Protein AF-E0S6P7-F1 (afdb_monomer)

Nearest PDB structures (foldseek):
  8r1o-assembly1_I  TM=9.085E-01  e=1.401E-05  Thermochaetoides thermophila DSM 1495
  8pel-assembly1_I  TM=8.380E-01  e=5.291E-05  Thermochaetoides thermophila DSM 1495
  8qcf-assembly1_J  TM=8.484E-01  e=3.885E-04  Saccharomyces cerevisiae
  5jea-assembly1_I  TM=8.566E-01  e=5.724E-04  Saccharomyces cerevisiae S288C
  9g8o-assembly1_J  TM=9.159E-01  e=3.014E-03  Homo sapiens

Structure (mmCIF, N/CA/C/O backbone):
data_AF-E0S6P7-F1
#
_entry.id   AF-E0S6P7-F1
#
loop_
_atom_site.group_PDB
_atom_site.id
_atom_site.type_symbol
_atom_site.label_atom_id
_atom_site.label_alt_id
_atom_site.label_comp_id
_atom_site.label_asym_id
_atom_site.label_entity_id
_atom_site.label_seq_id
_a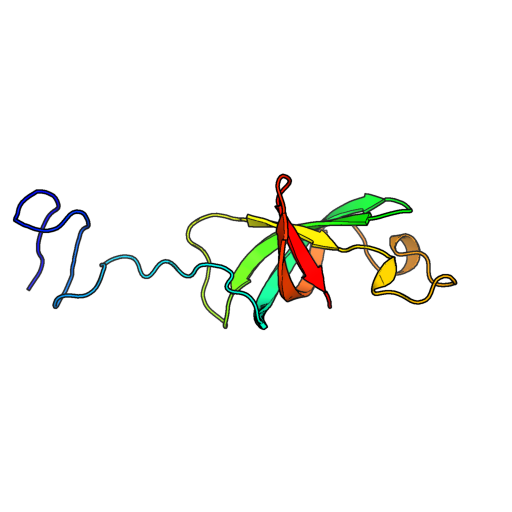tom_site.pdbx_PDB_ins_code
_atom_site.Cartn_x
_atom_site.Cartn_y
_atom_site.Cartn_z
_atom_site.occupancy
_atom_site.B_iso_or_equiv
_atom_site.auth_seq_id
_atom_site.auth_comp_id
_atom_site.auth_asym_id
_atom_site.auth_atom_id
_atom_site.pdbx_PDB_model_num
ATOM 1 N N . MET A 1 1 ? -22.393 -0.039 28.371 1.00 74.00 1 MET A N 1
ATOM 2 C CA . MET A 1 1 ? -23.740 0.215 27.812 1.00 74.00 1 MET A CA 1
ATOM 3 C C . MET A 1 1 ? -23.679 0.037 26.304 1.00 74.00 1 MET A C 1
ATOM 5 O O . MET A 1 1 ? -22.851 0.691 25.677 1.00 74.00 1 MET A O 1
ATOM 9 N N . THR A 1 2 ? -24.483 -0.868 25.747 1.00 73.75 2 THR A N 1
ATOM 10 C CA . THR A 1 2 ? -24.524 -1.146 24.302 1.00 73.75 2 THR A CA 1
ATOM 11 C C . THR A 1 2 ? -25.724 -0.422 23.699 1.00 73.75 2 THR A C 1
ATOM 13 O O . THR A 1 2 ? -26.822 -0.574 24.230 1.00 73.75 2 THR A O 1
ATOM 16 N N . ARG A 1 3 ? -25.537 0.370 22.638 1.00 77.50 3 ARG A N 1
ATOM 17 C CA . ARG A 1 3 ? -26.641 0.993 21.887 1.00 77.50 3 ARG A CA 1
ATOM 18 C C . ARG A 1 3 ? -26.698 0.424 20.480 1.00 77.50 3 ARG A C 1
ATOM 20 O O . ARG A 1 3 ? -25.670 0.334 19.805 1.00 77.50 3 ARG A O 1
ATOM 27 N N . LEU A 1 4 ? -27.898 0.019 20.08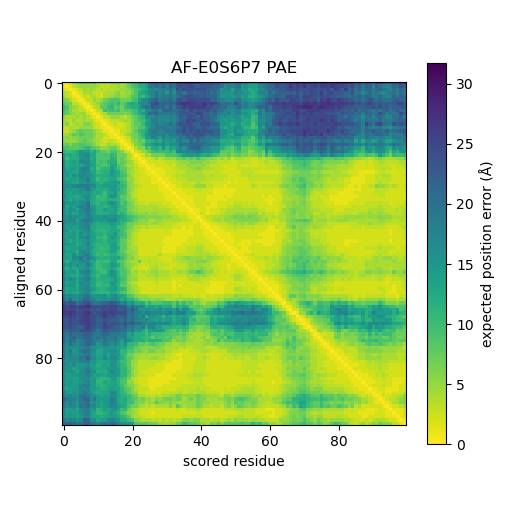2 1.00 78.94 4 LEU A N 1
ATOM 28 C CA . LEU A 1 4 ? -28.174 -0.545 18.768 1.00 78.94 4 LEU A CA 1
ATOM 29 C C . LEU A 1 4 ? -28.373 0.575 17.733 1.00 78.94 4 LEU A C 1
ATOM 31 O O . LEU A 1 4 ? -28.788 1.677 18.104 1.00 78.94 4 LEU A O 1
ATOM 35 N N . PRO A 1 5 ? -28.113 0.297 16.443 1.00 73.31 5 PRO A N 1
ATOM 36 C CA . PRO A 1 5 ? -28.458 1.219 15.369 1.00 73.31 5 PRO A CA 1
ATOM 37 C C . PRO A 1 5 ? -29.949 1.581 15.413 1.00 73.31 5 PRO A C 1
ATOM 39 O O . PRO A 1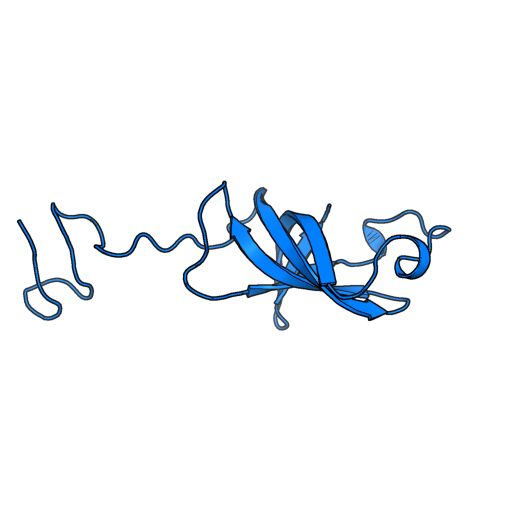 5 ? -30.790 0.700 15.592 1.00 73.31 5 PRO A O 1
ATOM 42 N N . GLY A 1 6 ? -30.274 2.863 15.249 1.00 73.38 6 GLY A N 1
ATOM 43 C CA . GLY A 1 6 ? -31.651 3.375 15.292 1.00 73.38 6 GLY A CA 1
ATOM 44 C C . GLY A 1 6 ? -32.111 3.888 16.661 1.00 73.38 6 GLY A C 1
ATOM 45 O O . GLY A 1 6 ? -33.106 4.605 16.724 1.00 73.38 6 GLY A O 1
ATOM 46 N N . ASP A 1 7 ? -31.362 3.627 17.737 1.00 77.62 7 ASP A N 1
ATOM 47 C CA . ASP A 1 7 ? -31.607 4.199 19.071 1.00 77.62 7 ASP A CA 1
ATOM 48 C C . ASP A 1 7 ? -30.721 5.441 19.307 1.00 77.62 7 ASP A C 1
ATOM 50 O O . ASP A 1 7 ? -29.884 5.501 20.213 1.00 77.62 7 ASP A O 1
ATOM 54 N N . GLY A 1 8 ? -30.824 6.414 18.392 1.00 65.25 8 GLY A N 1
ATOM 55 C CA . GLY A 1 8 ? -30.025 7.648 18.417 1.00 65.25 8 GLY A CA 1
ATOM 56 C C . GLY A 1 8 ? -28.539 7.471 18.070 1.00 65.25 8 GLY A C 1
ATOM 57 O O . GLY A 1 8 ? -27.727 8.332 18.404 1.00 65.25 8 GLY A O 1
ATOM 58 N N . ALA A 1 9 ? -28.175 6.359 17.429 1.00 60.25 9 ALA A N 1
ATOM 59 C CA . ALA A 1 9 ? -26.851 6.105 16.870 1.00 60.25 9 ALA A CA 1
ATOM 60 C C . ALA A 1 9 ? -26.982 5.375 15.525 1.00 60.25 9 ALA A C 1
ATOM 62 O O . ALA A 1 9 ? -27.830 4.494 15.380 1.00 60.25 9 ALA A O 1
ATOM 63 N N . ASP A 1 10 ? -26.120 5.706 14.563 1.00 67.88 10 ASP A N 1
ATOM 64 C CA . ASP A 1 10 ? -26.115 5.072 13.234 1.00 67.88 10 ASP A CA 1
ATOM 65 C C . ASP A 1 10 ? -25.378 3.722 13.220 1.00 67.88 10 ASP A C 1
ATOM 67 O O . ASP A 1 10 ? -25.521 2.925 12.295 1.00 67.88 10 ASP A O 1
ATOM 71 N N . VAL A 1 11 ? -24.590 3.439 14.262 1.00 72.44 11 VAL A N 1
ATOM 72 C CA . VAL A 1 11 ? -23.761 2.234 14.380 1.00 72.44 11 VAL A CA 1
ATOM 73 C C . VAL A 1 11 ? -23.883 1.604 15.763 1.00 72.44 11 VAL A C 1
ATOM 75 O O . VAL A 1 11 ? -24.176 2.278 16.752 1.00 72.44 11 VAL A O 1
ATOM 78 N N . LEU A 1 12 ? -23.616 0.296 15.840 1.00 75.56 12 LEU A N 1
ATOM 79 C CA . LEU A 1 12 ? -23.528 -0.421 17.109 1.00 75.56 12 LEU A CA 1
ATOM 80 C C . LEU A 1 12 ? -22.413 0.205 17.948 1.00 75.56 12 LEU A C 1
ATOM 82 O O . LEU A 1 12 ? -21.251 0.182 17.541 1.00 75.56 12 LEU A O 1
ATOM 86 N N . THR A 1 13 ? -22.750 0.739 19.119 1.00 76.19 13 THR A N 1
ATOM 87 C CA . THR A 1 13 ? -21.764 1.311 20.043 1.00 76.19 13 THR A CA 1
ATOM 88 C C . THR A 1 13 ? -21.726 0.531 21.351 1.00 76.19 13 THR A C 1
ATOM 90 O O . THR A 1 13 ? -22.761 0.141 21.886 1.00 76.19 13 THR A O 1
ATOM 93 N N . CYS A 1 14 ? -20.529 0.300 21.886 1.00 75.31 14 CYS A N 1
ATOM 94 C CA . CYS A 1 14 ? -20.292 -0.249 23.214 1.00 75.31 14 CYS A CA 1
ATOM 95 C C . CYS A 1 14 ? -19.520 0.792 24.033 1.00 75.31 14 CYS A C 1
ATOM 97 O O . CYS A 1 14 ? -18.452 1.239 23.628 1.00 75.31 14 CYS A O 1
ATOM 99 N N . ASN A 1 15 ? -20.083 1.225 25.164 1.00 78.62 15 ASN A N 1
ATOM 100 C CA . ASN A 1 15 ? -19.529 2.294 26.011 1.00 78.62 15 ASN A CA 1
ATOM 101 C C . ASN A 1 15 ? -19.300 3.619 25.253 1.00 78.62 15 ASN A C 1
ATOM 103 O O . ASN A 1 15 ? -18.325 4.327 25.483 1.00 78.62 15 ASN A O 1
ATOM 107 N N . GLY A 1 16 ? -20.211 3.949 24.331 1.00 68.62 16 GLY A N 1
ATOM 108 C CA . GLY A 1 16 ? -20.151 5.180 23.538 1.00 68.62 16 GLY A CA 1
ATOM 109 C C . GLY A 1 16 ? -19.121 5.160 22.407 1.00 68.62 16 GLY A C 1
ATOM 110 O O . GLY A 1 16 ? -18.908 6.189 21.782 1.00 68.62 16 GLY A O 1
ATOM 111 N N . HIS A 1 17 ? -18.470 4.023 22.149 1.00 68.31 17 HIS A N 1
ATOM 112 C CA . HIS A 1 17 ? -17.518 3.848 21.049 1.00 68.31 17 HIS A CA 1
ATOM 113 C C . HIS A 1 17 ? -18.072 2.823 20.055 1.00 68.31 17 HIS A C 1
ATOM 115 O O . HIS A 1 17 ? -18.761 1.898 20.491 1.00 68.31 17 HIS A O 1
ATOM 121 N N . PRO A 1 18 ? -17.799 2.934 18.744 1.00 69.50 18 PRO A N 1
ATOM 122 C CA . PRO A 1 18 ? -18.204 1.922 17.772 1.00 69.50 18 PRO A CA 1
ATOM 123 C C . PRO A 1 18 ? -17.707 0.535 18.191 1.00 69.50 18 PRO A C 1
ATOM 125 O O . PRO A 1 18 ? -16.536 0.357 18.518 1.00 69.50 18 PRO A O 1
ATOM 128 N N . ALA A 1 19 ? -18.598 -0.455 18.191 1.00 68.25 19 ALA A N 1
ATOM 129 C CA . ALA A 1 19 ? -18.277 -1.824 18.590 1.00 68.25 19 ALA A CA 1
ATOM 130 C C . ALA A 1 19 ? -17.258 -2.487 17.646 1.00 68.25 19 ALA A C 1
ATOM 132 O O . ALA A 1 19 ? -16.535 -3.390 18.057 1.00 68.25 19 ALA A O 1
ATOM 133 N N . ILE A 1 20 ? -17.179 -2.014 16.399 1.00 70.25 20 ILE A N 1
ATOM 134 C CA . ILE A 1 20 ? -16.118 -2.347 15.450 1.00 70.25 20 ILE A CA 1
ATOM 135 C C . ILE A 1 20 ? -15.305 -1.072 15.228 1.00 70.25 20 ILE A C 1
ATOM 137 O O . ILE A 1 20 ? -15.787 -0.117 14.621 1.00 70.25 20 ILE A O 1
ATOM 141 N N . GLY A 1 21 ? -14.073 -1.052 1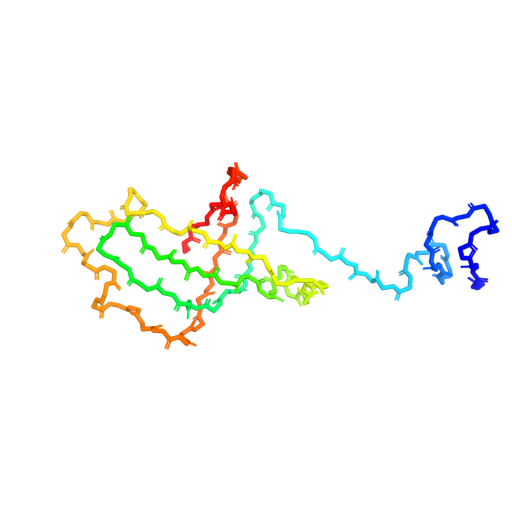5.736 1.00 64.75 21 GLY A N 1
ATOM 142 C CA . GLY A 1 21 ? -13.128 0.027 15.467 1.00 64.75 21 GLY A CA 1
ATOM 143 C C . GLY A 1 21 ? -12.605 -0.092 14.042 1.00 64.75 21 GLY A C 1
ATOM 144 O O . GLY A 1 21 ? -11.691 -0.869 13.783 1.00 64.75 21 GLY A O 1
ATOM 145 N N . THR A 1 22 ? -13.192 0.653 13.112 1.00 69.56 22 THR A N 1
ATOM 146 C CA . THR A 1 22 ? -12.706 0.722 11.733 1.00 69.56 22 THR A CA 1
ATOM 147 C C . THR A 1 22 ? -11.613 1.775 11.639 1.00 69.56 22 THR A C 1
ATOM 149 O O . THR A 1 22 ? -11.856 2.934 11.972 1.00 69.56 22 THR A O 1
ATOM 152 N N . ILE A 1 23 ? -10.421 1.391 11.187 1.00 82.19 23 ILE A N 1
ATOM 153 C CA . ILE A 1 23 ? -9.379 2.354 10.831 1.00 82.19 23 ILE A CA 1
ATOM 154 C C . ILE A 1 23 ? -9.405 2.611 9.326 1.00 82.19 23 ILE A C 1
ATOM 156 O O . ILE A 1 23 ? -9.586 1.687 8.524 1.00 82.19 23 ILE A O 1
ATOM 160 N N . PHE A 1 24 ? -9.245 3.878 8.965 1.00 86.50 24 PHE A N 1
ATOM 161 C CA . PHE A 1 24 ? -9.136 4.328 7.588 1.00 86.50 24 PHE A CA 1
ATOM 162 C C . PHE A 1 24 ? -7.677 4.700 7.299 1.00 86.50 24 PHE A C 1
ATOM 164 O O . PHE A 1 24 ? -6.985 5.171 8.200 1.00 86.50 24 PHE A O 1
ATOM 171 N N . PRO A 1 25 ? -7.184 4.466 6.073 1.00 88.69 25 PRO A N 1
ATOM 172 C CA . PRO A 1 25 ? -5.854 4.903 5.671 1.00 88.69 25 PRO A CA 1
ATOM 173 C C . PRO A 1 25 ? -5.841 6.430 5.534 1.00 88.69 25 PRO A C 1
ATOM 175 O O . PRO A 1 25 ? -6.217 6.950 4.487 1.00 88.69 25 PRO A O 1
ATOM 178 N N . GLU A 1 26 ? -5.460 7.146 6.590 1.00 92.50 26 GLU A N 1
ATOM 179 C CA . GLU A 1 26 ? -5.305 8.606 6.584 1.00 92.50 26 GLU A CA 1
ATOM 180 C C . GLU A 1 26 ? -3.967 9.022 5.967 1.00 92.50 26 GLU A C 1
ATOM 182 O O . GLU A 1 26 ? -3.005 8.256 5.963 1.00 92.50 26 GLU A O 1
ATOM 187 N N . ILE A 1 27 ? -3.893 10.238 5.421 1.00 93.81 27 ILE A N 1
ATOM 188 C CA . ILE A 1 27 ? -2.649 10.768 4.849 1.00 93.81 27 ILE A CA 1
ATOM 189 C C . ILE A 1 27 ? -1.568 10.826 5.934 1.00 93.81 27 ILE A C 1
ATOM 191 O O . ILE A 1 27 ? -1.771 11.402 6.998 1.00 93.81 27 ILE A O 1
ATOM 195 N N . GLY A 1 28 ? -0.408 10.238 5.646 1.00 92.50 28 GLY A N 1
ATOM 196 C CA . GLY A 1 28 ? 0.712 10.103 6.573 1.00 92.50 28 GLY A CA 1
ATOM 197 C C . GLY A 1 28 ? 0.665 8.848 7.448 1.00 92.50 28 GLY A C 1
ATOM 198 O O . GLY A 1 28 ? 1.669 8.543 8.090 1.00 92.50 28 GLY A O 1
ATOM 199 N N . SER A 1 29 ? -0.439 8.094 7.458 1.00 93.12 29 SER A N 1
ATOM 200 C CA . SER A 1 29 ? -0.509 6.834 8.198 1.00 93.12 29 SER A CA 1
ATOM 201 C C . SER A 1 29 ? 0.372 5.766 7.565 1.00 93.12 29 SER A C 1
ATOM 203 O O . SER A 1 29 ? 0.435 5.622 6.339 1.00 93.12 29 SER A O 1
ATOM 205 N N . LYS A 1 30 ? 1.004 4.968 8.421 1.00 94.50 30 LYS A N 1
ATOM 206 C CA . LYS A 1 30 ? 1.737 3.767 8.040 1.00 94.50 30 LYS A CA 1
ATOM 207 C C . LYS A 1 3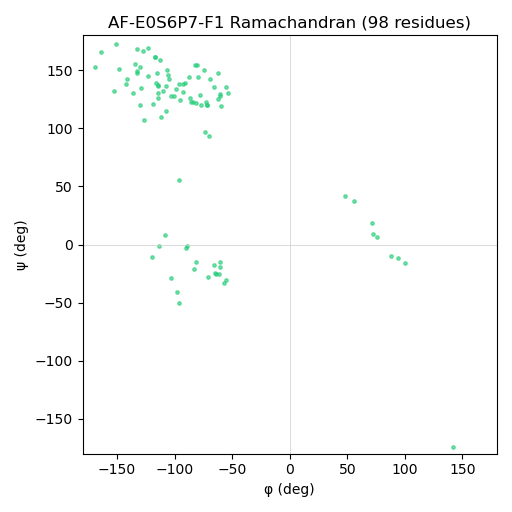0 ? 0.793 2.580 7.999 1.00 94.50 30 LYS A C 1
ATOM 209 O O . LYS A 1 30 ? -0.118 2.452 8.813 1.00 94.50 30 LYS A O 1
ATOM 214 N N . GLY A 1 31 ? 1.022 1.676 7.066 1.00 93.94 31 GLY A N 1
ATOM 215 C CA . GLY A 1 31 ? 0.217 0.484 6.889 1.00 93.94 31 GLY A CA 1
ATOM 216 C C . GLY A 1 31 ? 1.010 -0.667 6.303 1.00 93.94 31 GLY A C 1
ATOM 217 O O . GLY A 1 31 ? 2.162 -0.516 5.900 1.00 93.94 31 GLY A O 1
ATOM 218 N N . LYS A 1 32 ? 0.368 -1.831 6.257 1.00 95.19 32 LYS A N 1
ATOM 219 C CA . LYS A 1 32 ? 0.866 -2.998 5.535 1.00 95.19 32 LYS A CA 1
ATOM 220 C C . LYS A 1 32 ? -0.064 -3.310 4.388 1.00 95.19 32 LYS A C 1
ATOM 222 O O . LYS A 1 32 ? -1.294 -3.298 4.525 1.00 95.19 32 LYS A O 1
ATOM 227 N N . ALA A 1 33 ? 0.546 -3.613 3.256 1.00 95.38 33 ALA A N 1
ATOM 228 C CA . ALA A 1 33 ? -0.161 -3.937 2.043 1.00 95.38 33 ALA A CA 1
ATOM 229 C C . ALA A 1 33 ? 0.419 -5.188 1.394 1.00 95.38 33 ALA A C 1
ATOM 231 O O . ALA A 1 33 ? 1.614 -5.462 1.470 1.00 95.38 33 ALA A O 1
ATOM 232 N N . ARG A 1 34 ? -0.446 -5.955 0.737 1.00 95.94 34 ARG A N 1
ATOM 233 C CA . ARG A 1 34 ? -0.061 -7.123 -0.051 1.00 95.94 34 ARG A CA 1
ATOM 234 C C . ARG A 1 34 ? 0.008 -6.757 -1.523 1.00 95.94 34 ARG A C 1
ATOM 236 O O . ARG A 1 34 ? -0.922 -6.150 -2.054 1.00 95.94 34 ARG A O 1
ATOM 243 N N . VAL A 1 35 ? 1.064 -7.170 -2.205 1.00 94.62 35 VAL A N 1
ATOM 244 C CA . VAL A 1 35 ? 1.247 -6.941 -3.635 1.00 94.62 35 VAL A CA 1
ATOM 245 C C . VAL A 1 35 ? 0.290 -7.817 -4.436 1.00 94.62 35 VAL A C 1
ATOM 247 O O . VAL A 1 35 ? 0.329 -9.044 -4.366 1.00 94.62 35 VAL A O 1
ATOM 250 N N . ILE A 1 36 ? -0.582 -7.188 -5.222 1.00 94.81 36 ILE A N 1
ATOM 251 C CA . ILE A 1 36 ? -1.565 -7.887 -6.061 1.00 94.81 36 ILE A CA 1
ATOM 252 C C . ILE A 1 36 ? -1.064 -8.011 -7.493 1.00 94.81 36 ILE A C 1
ATOM 254 O O . ILE A 1 36 ? -1.246 -9.049 -8.136 1.00 94.81 36 ILE A O 1
ATOM 258 N N . LYS A 1 37 ? -0.447 -6.944 -8.001 1.00 91.69 37 LYS A N 1
ATOM 259 C CA . LYS A 1 37 ? 0.065 -6.883 -9.365 1.00 91.69 37 LYS A CA 1
ATOM 260 C C . LYS A 1 37 ? 1.230 -5.912 -9.440 1.00 91.69 37 LYS A C 1
ATOM 262 O O . LYS A 1 37 ? 1.103 -4.768 -9.018 1.00 91.69 37 LYS A O 1
ATOM 267 N N . VAL A 1 38 ? 2.315 -6.347 -10.061 1.00 89.31 38 VAL A N 1
ATOM 268 C CA . VAL A 1 38 ? 3.448 -5.488 -10.406 1.00 89.31 38 VAL A CA 1
ATOM 269 C C . VAL A 1 38 ? 3.430 -5.269 -11.913 1.00 89.31 38 VAL A C 1
ATOM 271 O O . VAL A 1 38 ? 3.142 -6.183 -12.686 1.00 89.31 38 VAL A O 1
ATOM 274 N N . THR A 1 39 ? 3.652 -4.031 -12.330 1.00 85.94 39 THR A N 1
ATOM 275 C CA . THR A 1 39 ? 3.823 -3.645 -13.731 1.00 85.94 39 THR A CA 1
ATOM 276 C C . THR A 1 39 ? 5.046 -2.746 -13.842 1.00 85.94 39 THR A C 1
ATOM 278 O O . THR A 1 39 ? 5.535 -2.244 -12.833 1.00 85.94 39 THR A O 1
ATOM 281 N N . PHE A 1 40 ? 5.504 -2.487 -15.065 1.00 78.00 40 PHE A N 1
ATOM 282 C CA . PHE A 1 40 ? 6.656 -1.615 -15.306 1.00 78.00 40 PHE A CA 1
ATOM 283 C C . PHE A 1 40 ? 6.498 -0.206 -14.724 1.00 78.00 40 PHE A C 1
ATOM 285 O O . PHE A 1 40 ? 7.480 0.395 -14.307 1.00 78.00 40 PHE A O 1
ATOM 292 N N . THR A 1 41 ? 5.273 0.325 -14.699 1.00 80.25 41 THR A N 1
ATOM 293 C CA . THR A 1 41 ? 5.010 1.728 -14.352 1.00 80.25 41 THR A CA 1
ATOM 294 C C . THR A 1 41 ? 4.243 1.911 -13.054 1.00 80.25 41 THR A C 1
ATOM 296 O O . THR A 1 41 ? 3.937 3.043 -12.704 1.00 80.25 41 THR A O 1
ATOM 299 N N . GLN A 1 42 ? 3.853 0.839 -12.372 1.00 86.38 42 GLN A N 1
ATOM 300 C CA . GLN A 1 42 ? 3.131 0.913 -11.103 1.00 86.38 42 GLN A CA 1
ATOM 301 C C . GLN A 1 42 ? 3.062 -0.456 -10.441 1.00 86.38 42 GLN A C 1
ATOM 303 O O . GLN A 1 42 ? 2.993 -1.492 -11.111 1.00 86.38 42 GLN A O 1
ATOM 308 N N . MET A 1 43 ? 2.964 -0.445 -9.120 1.00 89.62 43 MET A N 1
ATOM 309 C CA . MET A 1 43 ? 2.621 -1.622 -8.336 1.00 89.62 43 MET A CA 1
ATOM 310 C C . MET A 1 43 ? 1.267 -1.400 -7.665 1.00 89.62 43 MET A C 1
ATOM 312 O O . MET A 1 43 ? 1.042 -0.399 -6.988 1.00 89.62 43 MET A O 1
ATOM 316 N N . ILE A 1 44 ? 0.349 -2.338 -7.882 1.00 92.94 44 ILE A N 1
ATOM 317 C CA . ILE A 1 44 ? -0.972 -2.353 -7.261 1.00 92.94 44 ILE A CA 1
ATOM 318 C C . ILE A 1 44 ? -0.895 -3.242 -6.031 1.00 92.94 44 ILE A C 1
ATOM 320 O O . ILE A 1 44 ? -0.554 -4.428 -6.122 1.00 92.94 44 ILE A O 1
ATOM 324 N N . VAL A 1 45 ? -1.273 -2.672 -4.897 1.00 94.56 45 VAL A N 1
ATOM 325 C CA . VAL A 1 45 ? -1.293 -3.354 -3.610 1.00 94.56 45 VAL A CA 1
ATOM 326 C C . VAL A 1 45 ? -2.670 -3.306 -2.977 1.00 94.56 45 VAL A C 1
ATOM 328 O O . VAL A 1 45 ? -3.568 -2.583 -3.410 1.00 94.56 45 VAL A O 1
ATOM 331 N N . GLN A 1 46 ? -2.819 -4.091 -1.927 1.00 95.94 46 GLN A N 1
ATOM 332 C CA . GLN A 1 46 ? -4.023 -4.186 -1.140 1.00 95.94 46 GLN A CA 1
ATOM 333 C C . GLN A 1 46 ? -3.675 -3.959 0.328 1.00 95.94 46 GLN A C 1
ATOM 335 O O . GLN A 1 46 ? -3.030 -4.800 0.948 1.00 95.94 46 GLN A O 1
ATOM 340 N N . ILE A 1 47 ? -4.060 -2.798 0.851 1.00 94.94 47 ILE A N 1
ATOM 341 C CA . ILE A 1 47 ? -3.810 -2.362 2.224 1.00 94.94 47 ILE A CA 1
ATOM 342 C C . ILE A 1 47 ? -4.801 -3.083 3.132 1.00 94.94 47 ILE A C 1
ATOM 344 O O . ILE A 1 47 ? -6.014 -2.944 2.957 1.00 94.94 47 ILE A O 1
ATOM 348 N N . PHE A 1 48 ? -4.280 -3.849 4.085 1.00 94.12 48 PHE A N 1
ATOM 349 C CA . PHE A 1 48 ? -5.081 -4.642 5.025 1.00 94.12 48 PHE A CA 1
ATOM 350 C C . PHE A 1 48 ? -4.843 -4.246 6.491 1.00 94.12 48 PHE A C 1
ATOM 352 O O . PHE A 1 48 ? -5.565 -4.688 7.386 1.00 94.12 48 PHE A O 1
ATOM 359 N N . GLU A 1 49 ? -3.826 -3.423 6.754 1.00 93.44 49 GLU A N 1
ATOM 360 C CA . GLU A 1 49 ? -3.473 -2.940 8.086 1.00 93.44 49 GLU A CA 1
ATOM 361 C C . GLU A 1 49 ? -3.018 -1.484 8.001 1.00 93.44 49 GLU A C 1
ATOM 363 O O . GLU A 1 49 ? -2.279 -1.121 7.086 1.00 93.44 49 GLU A O 1
ATOM 368 N N . VAL A 1 50 ? -3.451 -0.662 8.954 1.00 93.69 50 VAL A N 1
ATOM 369 C CA . VAL A 1 50 ? -3.071 0.748 9.115 1.00 93.69 50 VAL A CA 1
ATOM 370 C C . VAL A 1 50 ? -2.799 0.984 10.600 1.00 93.69 50 VAL A C 1
ATOM 372 O O . VAL A 1 50 ? -3.597 0.565 11.435 1.00 93.69 50 VAL A O 1
ATOM 375 N N . GLU A 1 51 ? -1.667 1.597 10.948 1.00 91.12 51 GLU A N 1
ATOM 376 C CA . GLU A 1 51 ? -1.236 1.892 12.327 1.00 91.12 51 GLU A CA 1
ATOM 377 C C . GLU A 1 51 ? -1.356 0.682 13.279 1.00 91.12 51 GLU A C 1
ATOM 379 O O . GLU A 1 51 ? -1.836 0.776 14.411 1.00 91.12 51 GLU A O 1
ATOM 384 N N . GLY A 1 52 ? -0.979 -0.505 12.788 1.00 87.38 52 GLY A N 1
ATOM 385 C CA . GLY A 1 52 ? -1.039 -1.761 13.545 1.00 87.38 52 GLY A CA 1
ATOM 386 C C . GLY A 1 52 ? -2.453 -2.311 13.779 1.00 87.38 52 GLY A C 1
ATOM 387 O O . GLY A 1 52 ? -2.625 -3.264 14.540 1.00 87.38 52 GLY A O 1
ATOM 388 N N . ARG A 1 53 ? -3.480 -1.733 13.146 1.00 88.12 53 ARG A N 1
ATOM 389 C CA . ARG A 1 53 ? -4.874 -2.188 13.221 1.00 88.12 53 ARG A CA 1
ATOM 390 C C . ARG A 1 53 ? -5.339 -2.695 11.865 1.00 88.12 53 ARG A C 1
ATOM 392 O O . ARG A 1 53 ? -5.121 -2.057 10.838 1.00 88.12 53 ARG A O 1
ATOM 399 N N . LYS A 1 54 ? -6.033 -3.833 11.862 1.00 88.38 54 LYS A N 1
ATOM 400 C CA . LYS A 1 54 ? -6.647 -4.358 10.639 1.00 88.38 54 LYS A CA 1
ATOM 401 C C . LYS A 1 54 ? -7.755 -3.431 10.163 1.00 88.38 54 LYS A C 1
ATOM 403 O O . LYS A 1 54 ? -8.584 -2.980 10.955 1.00 88.38 54 LYS A O 1
ATOM 408 N N . THR A 1 55 ? -7.776 -3.172 8.865 1.00 86.88 55 THR A N 1
ATOM 409 C CA . THR A 1 55 ? -8.862 -2.426 8.240 1.00 86.88 55 THR A CA 1
ATOM 410 C C . THR A 1 55 ? -10.102 -3.314 8.127 1.00 86.88 55 THR A C 1
ATOM 412 O O . THR A 1 55 ? -10.007 -4.534 8.004 1.00 86.88 55 THR A O 1
ATOM 415 N N . ALA A 1 56 ? -11.291 -2.711 8.179 1.00 83.62 56 ALA A N 1
ATOM 416 C CA . ALA A 1 56 ? -12.542 -3.460 8.022 1.00 83.62 56 ALA A CA 1
ATOM 417 C C . ALA A 1 56 ? -12.760 -3.956 6.584 1.00 83.62 56 ALA A C 1
ATOM 419 O O . ALA A 1 56 ? -13.404 -4.979 6.367 1.00 83.62 56 ALA A O 1
ATOM 420 N N . ILE A 1 57 ? -12.204 -3.227 5.616 1.00 87.56 57 ILE A N 1
ATOM 421 C CA . ILE A 1 57 ? -12.144 -3.595 4.204 1.00 87.56 57 ILE A CA 1
ATOM 422 C C . ILE A 1 57 ? -10.713 -3.432 3.712 1.00 87.56 57 ILE A C 1
ATOM 424 O O . ILE A 1 57 ? -9.949 -2.623 4.241 1.00 87.56 57 ILE A O 1
ATOM 428 N N . GLU A 1 58 ? -10.344 -4.193 2.695 1.00 90.81 58 GLU A N 1
ATOM 429 C CA . GLU A 1 58 ? -9.032 -4.072 2.081 1.00 90.81 58 GLU A CA 1
ATOM 430 C C . GLU A 1 58 ? -9.040 -2.943 1.037 1.00 90.81 58 GLU A C 1
ATOM 432 O O . GLU A 1 58 ? -9.827 -2.968 0.088 1.00 90.81 58 GLU A O 1
ATOM 437 N N . TYR A 1 59 ? -8.161 -1.952 1.191 1.00 92.75 59 TYR A N 1
ATOM 438 C CA . TYR A 1 59 ? -8.111 -0.792 0.297 1.00 92.75 59 TYR A CA 1
ATOM 439 C C . TYR A 1 59 ? -7.128 -1.018 -0.843 1.00 92.75 59 TYR A C 1
ATOM 441 O O . TYR A 1 59 ? -6.013 -1.496 -0.643 1.00 92.75 59 TYR A O 1
ATOM 449 N N . ARG A 1 60 ? -7.510 -0.625 -2.058 1.00 94.75 60 ARG A N 1
ATOM 450 C CA . ARG A 1 60 ? -6.592 -0.638 -3.198 1.00 94.75 60 ARG A CA 1
ATOM 451 C C . ARG A 1 60 ? -5.563 0.481 -3.043 1.00 94.75 60 ARG A C 1
ATOM 453 O O . ARG A 1 60 ? -5.934 1.652 -3.020 1.00 94.75 60 ARG A O 1
ATOM 460 N N . GLY A 1 61 ? -4.289 0.108 -2.987 1.00 93.88 61 GLY A N 1
ATOM 461 C CA . GLY A 1 61 ? -3.151 1.020 -3.001 1.00 93.88 61 GLY A CA 1
ATOM 462 C C . GLY A 1 61 ? -2.417 1.000 -4.343 1.00 93.88 61 GLY A C 1
ATOM 463 O O . GLY A 1 61 ? -2.399 -0.019 -5.041 1.00 93.88 61 GLY A O 1
ATOM 464 N N . ILE A 1 62 ? -1.816 2.126 -4.714 1.00 92.88 62 ILE A N 1
ATOM 465 C CA . ILE A 1 62 ? -1.015 2.285 -5.929 1.00 92.88 62 ILE A CA 1
ATOM 466 C C . ILE A 1 62 ? 0.321 2.922 -5.552 1.00 92.88 62 ILE A C 1
ATOM 468 O O . ILE A 1 62 ? 0.360 4.051 -5.066 1.00 92.88 62 ILE A O 1
ATOM 472 N N . PHE A 1 63 ? 1.406 2.212 -5.843 1.00 87.75 63 PHE A N 1
ATOM 473 C CA . PHE A 1 63 ? 2.764 2.746 -5.807 1.00 87.75 63 PHE A CA 1
ATOM 474 C C . PHE A 1 63 ? 3.149 3.262 -7.188 1.00 87.75 63 PHE A C 1
ATOM 476 O O . PHE A 1 63 ? 2.988 2.544 -8.185 1.00 87.75 63 PHE A O 1
ATOM 483 N N . ARG A 1 64 ? 3.682 4.486 -7.246 1.00 78.75 64 ARG A N 1
ATOM 484 C CA . ARG A 1 64 ? 4.147 5.102 -8.491 1.00 78.75 64 ARG A CA 1
ATOM 485 C C . ARG A 1 64 ? 5.684 5.101 -8.557 1.00 78.75 64 ARG A C 1
ATOM 487 O O . ARG A 1 64 ? 6.333 5.369 -7.556 1.00 78.75 64 ARG A O 1
ATOM 494 N N . PRO A 1 65 ? 6.286 4.876 -9.736 1.00 66.00 65 PRO A N 1
ATOM 495 C CA . PRO A 1 65 ? 7.735 4.864 -9.923 1.00 66.00 65 PRO A CA 1
ATOM 496 C C . PRO A 1 65 ? 8.408 6.213 -9.704 1.00 66.00 65 PRO A C 1
ATOM 498 O O . PRO A 1 65 ? 9.614 6.238 -9.527 1.00 66.00 65 PRO A O 1
ATOM 501 N N . VAL A 1 66 ? 7.666 7.329 -9.730 1.00 62.81 66 VAL A N 1
ATOM 502 C CA . VAL A 1 66 ? 8.239 8.655 -9.422 1.00 62.81 66 VAL A CA 1
ATOM 503 C C . VAL A 1 66 ? 8.799 8.728 -7.999 1.00 62.81 66 VAL A C 1
ATOM 505 O O . VAL A 1 66 ? 9.643 9.575 -7.730 1.00 62.81 66 VAL A O 1
ATOM 508 N N . ASP A 1 67 ? 8.369 7.812 -7.129 1.00 59.81 67 ASP A N 1
ATOM 509 C CA . ASP A 1 67 ? 8.860 7.653 -5.763 1.00 59.81 67 ASP A CA 1
ATOM 510 C C . ASP A 1 67 ? 10.068 6.680 -5.683 1.00 59.81 67 ASP A C 1
ATOM 512 O O . ASP A 1 67 ? 10.641 6.484 -4.614 1.00 59.81 67 ASP A O 1
ATOM 516 N N . PHE A 1 68 ? 10.493 6.093 -6.814 1.00 62.00 68 PHE A N 1
ATOM 517 C CA . PHE A 1 68 ? 11.621 5.160 -6.939 1.00 62.00 68 PHE A CA 1
ATOM 518 C C . PHE A 1 68 ? 12.741 5.702 -7.835 1.00 62.00 68 PHE A C 1
ATOM 520 O O . PHE A 1 68 ? 12.561 6.597 -8.661 1.00 62.00 68 PHE A O 1
ATOM 527 N N . ASN A 1 69 ? 13.930 5.115 -7.688 1.00 63.69 69 ASN A N 1
ATOM 528 C CA . ASN A 1 69 ? 15.051 5.368 -8.583 1.00 63.69 69 ASN A CA 1
ATOM 529 C C . ASN A 1 69 ? 14.671 4.919 -10.012 1.00 63.69 69 ASN A C 1
ATOM 531 O O . ASN A 1 69 ? 14.314 3.756 -10.191 1.00 63.69 69 ASN A O 1
ATOM 535 N N . PRO A 1 70 ? 14.766 5.783 -11.040 1.00 62.31 70 PRO A N 1
ATOM 536 C CA . PRO A 1 70 ? 14.379 5.451 -12.417 1.00 62.31 70 PRO A CA 1
ATOM 537 C C . PRO A 1 70 ? 15.163 4.278 -13.030 1.00 62.31 70 PRO A C 1
ATOM 539 O O . PRO A 1 70 ? 14.744 3.732 -14.047 1.00 62.31 70 PRO A O 1
ATOM 542 N N . ASN A 1 71 ? 16.279 3.881 -12.414 1.00 62.97 71 ASN A N 1
ATOM 543 C CA . ASN A 1 71 ? 17.084 2.729 -12.820 1.00 62.97 71 ASN A CA 1
ATOM 544 C C . ASN A 1 71 ? 16.669 1.412 -12.140 1.00 62.97 71 ASN A C 1
ATOM 546 O O . ASN A 1 71 ? 17.270 0.377 -12.412 1.00 62.97 71 ASN A O 1
ATOM 550 N N . GLU A 1 72 ? 15.693 1.438 -11.231 1.00 65.94 72 GLU A N 1
ATOM 551 C CA . GLU A 1 72 ? 15.278 0.276 -10.448 1.00 65.94 72 GLU A CA 1
ATOM 552 C C . GLU A 1 72 ? 13.912 -0.224 -10.939 1.00 65.94 72 GLU A C 1
ATOM 554 O O . GLU A 1 72 ? 12.895 0.467 -10.843 1.00 65.94 72 GLU A O 1
ATOM 559 N N . HIS A 1 73 ? 13.869 -1.434 -11.501 1.00 68.00 73 HIS A N 1
ATOM 560 C CA . HIS A 1 73 ? 12.616 -2.025 -11.956 1.00 68.00 73 HIS A CA 1
ATOM 561 C C . HIS A 1 73 ? 11.868 -2.651 -10.775 1.00 68.00 73 HIS A C 1
ATOM 563 O O . HIS A 1 73 ? 12.356 -3.570 -10.122 1.00 68.00 73 HIS A O 1
ATOM 569 N N . LEU A 1 74 ? 10.634 -2.201 -10.530 1.00 69.88 74 LEU A N 1
ATOM 570 C CA . LEU A 1 74 ? 9.779 -2.723 -9.451 1.00 69.88 74 LEU A CA 1
ATO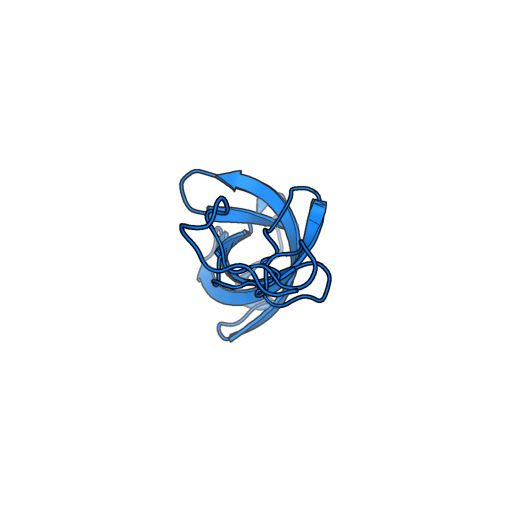M 571 C C . LEU A 1 74 ? 9.572 -4.246 -9.532 1.00 69.88 74 LEU A C 1
ATOM 573 O O . LEU A 1 74 ? 9.433 -4.902 -8.502 1.00 69.88 74 LEU A O 1
ATOM 577 N N . CYS A 1 75 ? 9.582 -4.802 -10.747 1.00 72.12 75 CYS A N 1
ATOM 578 C CA . CYS A 1 75 ? 9.457 -6.237 -11.006 1.00 72.12 75 CYS A CA 1
ATOM 579 C C . CYS A 1 75 ? 10.617 -7.069 -10.440 1.00 72.12 75 CYS A C 1
ATOM 581 O O . CYS A 1 75 ? 10.418 -8.249 -10.172 1.00 72.12 75 CYS A O 1
ATOM 583 N N . ASP A 1 76 ? 11.798 -6.474 -10.252 1.00 77.06 76 ASP A N 1
ATOM 584 C CA . ASP A 1 76 ? 12.973 -7.187 -9.737 1.00 77.06 76 ASP A CA 1
ATOM 585 C C . ASP A 1 76 ? 12.956 -7.273 -8.204 1.00 77.06 76 ASP A C 1
ATOM 587 O O . ASP A 1 76 ? 13.607 -8.135 -7.617 1.00 77.06 76 ASP A O 1
ATOM 591 N N . ARG A 1 77 ? 12.204 -6.380 -7.545 1.00 77.06 77 ARG A N 1
ATOM 592 C CA . ARG A 1 77 ? 12.146 -6.267 -6.079 1.00 77.06 77 ARG A CA 1
ATOM 593 C C . ARG A 1 77 ? 10.895 -6.858 -5.453 1.00 77.06 77 ARG A C 1
ATOM 595 O O . ARG A 1 77 ? 10.955 -7.268 -4.299 1.00 77.06 77 ARG A O 1
ATOM 602 N N . PHE A 1 78 ? 9.780 -6.861 -6.178 1.00 85.44 78 PHE A N 1
ATOM 603 C CA . PHE A 1 78 ? 8.484 -7.249 -5.634 1.00 85.44 78 PHE A CA 1
ATOM 604 C C . PHE A 1 78 ? 7.806 -8.285 -6.516 1.00 85.44 78 PHE A C 1
ATOM 606 O O . PHE A 1 78 ? 7.701 -8.134 -7.735 1.00 85.44 78 PHE A O 1
ATOM 613 N N . ALA A 1 79 ? 7.268 -9.311 -5.873 1.00 87.88 79 ALA A N 1
ATOM 614 C CA . ALA A 1 79 ? 6.449 -10.336 -6.478 1.00 87.88 79 ALA A CA 1
ATOM 615 C C . ALA A 1 79 ? 5.005 -10.247 -5.975 1.00 87.88 79 ALA A C 1
ATOM 617 O O . ALA A 1 79 ? 4.685 -9.695 -4.921 1.00 87.88 79 ALA A O 1
ATOM 618 N N . LYS A 1 80 ? 4.085 -10.821 -6.752 1.00 91.88 80 LYS A N 1
ATOM 619 C CA . LYS A 1 80 ? 2.696 -10.974 -6.319 1.00 91.88 80 LYS A CA 1
ATOM 620 C C . LYS A 1 80 ? 2.645 -11.828 -5.050 1.00 91.88 80 LYS A C 1
ATOM 622 O O . LYS A 1 80 ? 3.134 -12.951 -5.046 1.00 91.88 80 LYS A O 1
ATOM 627 N N . GLY A 1 81 ? 1.950 -11.332 -4.033 1.00 93.00 81 GLY A N 1
ATOM 628 C CA . GLY A 1 81 ? 1.804 -11.984 -2.734 1.00 93.00 81 GLY A CA 1
ATOM 629 C C . GLY A 1 81 ? 2.729 -11.424 -1.657 1.00 93.00 81 GLY A C 1
ATOM 630 O O . GLY A 1 81 ? 2.437 -11.632 -0.480 1.00 93.00 81 GLY A O 1
ATOM 631 N N . ASP A 1 82 ? 3.761 -10.665 -2.032 1.00 93.12 82 ASP A N 1
ATOM 632 C CA . ASP A 1 82 ? 4.669 -10.049 -1.069 1.00 93.12 82 ASP A CA 1
ATOM 633 C C . ASP A 1 82 ? 3.930 -9.065 -0.167 1.00 93.12 82 ASP A C 1
ATOM 635 O O . ASP A 1 82 ? 2.963 -8.415 -0.574 1.00 93.12 82 ASP A O 1
ATOM 639 N N . THR A 1 83 ? 4.388 -8.961 1.076 1.00 94.25 83 THR A N 1
ATOM 640 C CA . THR A 1 83 ? 3.887 -7.970 2.029 1.00 94.25 83 THR A CA 1
ATOM 641 C C . THR A 1 83 ? 4.894 -6.842 2.137 1.00 94.25 83 THR A C 1
ATOM 643 O O . THR A 1 83 ? 6.071 -7.085 2.390 1.00 94.25 83 THR A O 1
ATOM 646 N N . VAL A 1 84 ? 4.417 -5.615 1.962 1.00 92.50 84 VAL A N 1
ATOM 647 C CA . VAL A 1 84 ? 5.219 -4.397 2.036 1.00 92.50 84 VAL A CA 1
ATOM 648 C C . VAL A 1 84 ? 4.647 -3.460 3.089 1.00 92.50 84 VAL A C 1
ATOM 650 O O . VAL A 1 84 ? 3.429 -3.388 3.280 1.00 92.50 84 VAL A O 1
ATOM 653 N N . GLU A 1 85 ? 5.532 -2.750 3.777 1.00 93.69 85 GLU A N 1
ATOM 654 C CA . GLU A 1 85 ? 5.145 -1.592 4.579 1.00 93.69 85 GLU A CA 1
ATOM 655 C C . GLU A 1 85 ? 4.959 -0.396 3.654 1.00 93.69 85 GLU A C 1
ATOM 657 O O . GLU A 1 85 ? 5.630 -0.291 2.628 1.00 93.69 85 GLU A O 1
ATOM 662 N N . CYS A 1 86 ? 3.992 0.458 3.966 1.00 92.19 86 CYS A N 1
ATOM 663 C CA . CYS A 1 86 ? 3.694 1.606 3.136 1.00 92.19 86 CYS A CA 1
ATOM 664 C C . CYS A 1 86 ? 3.176 2.792 3.943 1.00 92.19 86 CYS A C 1
ATOM 666 O O . CYS A 1 86 ? 2.499 2.614 4.952 1.00 92.19 86 CYS A O 1
ATOM 668 N N . THR A 1 87 ? 3.422 4.000 3.454 1.00 94.38 87 THR A N 1
ATOM 669 C CA . THR A 1 87 ? 2.872 5.248 3.980 1.00 94.38 87 THR A CA 1
ATOM 670 C C . THR A 1 87 ? 1.871 5.827 2.990 1.00 94.38 87 THR A C 1
ATOM 672 O O . THR A 1 87 ? 2.148 5.928 1.794 1.00 94.38 87 THR A O 1
ATOM 675 N N . VAL A 1 88 ? 0.699 6.219 3.481 1.00 93.75 88 VAL A N 1
ATOM 676 C CA . VAL A 1 88 ? -0.351 6.847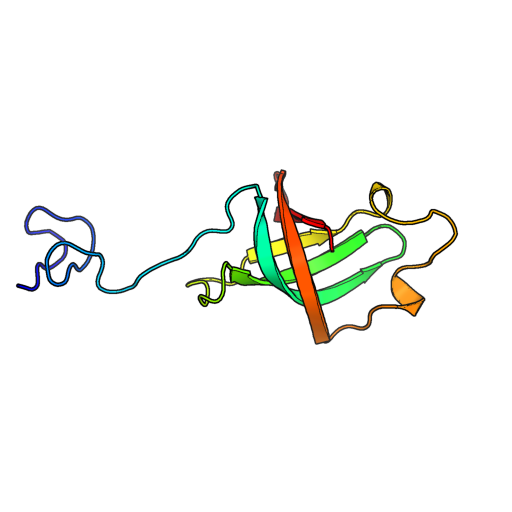 2.672 1.00 93.75 88 VAL A CA 1
ATOM 677 C C . VAL A 1 88 ? 0.060 8.270 2.308 1.00 93.75 88 VAL A C 1
ATOM 679 O O . VAL A 1 88 ? 0.308 9.093 3.185 1.00 93.75 88 VAL A O 1
ATOM 682 N N . LEU A 1 89 ? 0.106 8.579 1.014 1.00 92.12 89 LEU A N 1
ATOM 683 C CA . LEU A 1 89 ? 0.465 9.909 0.520 1.00 92.12 89 LEU A CA 1
ATOM 684 C C . LEU A 1 89 ? -0.767 10.761 0.224 1.00 92.12 89 LEU A C 1
ATOM 686 O O . LEU A 1 89 ? -0.850 11.917 0.627 1.00 92.12 89 LEU A O 1
ATOM 690 N N . SER A 1 90 ? -1.710 10.205 -0.531 1.00 92.88 90 SER A N 1
ATOM 691 C CA . SER A 1 90 ? -2.909 10.916 -0.964 1.00 92.88 90 SER A CA 1
ATOM 692 C C . SER A 1 90 ? -3.976 9.955 -1.475 1.00 92.88 90 SER A C 1
ATOM 694 O O . SER A 1 90 ? -3.715 8.785 -1.760 1.00 92.88 90 SER A O 1
ATOM 696 N N . TYR A 1 91 ? -5.195 10.465 -1.618 1.00 92.44 91 TYR A N 1
ATOM 697 C CA . TYR A 1 91 ? -6.283 9.752 -2.274 1.00 92.44 91 TYR A CA 1
ATOM 698 C C . TYR A 1 91 ? -6.305 10.084 -3.764 1.00 92.44 91 TYR A C 1
ATOM 700 O O . TYR A 1 91 ? -6.111 11.235 -4.154 1.00 92.44 91 TYR A O 1
ATOM 708 N N . GLY A 1 92 ? -6.548 9.076 -4.594 1.00 88.62 92 GLY A N 1
ATOM 709 C CA . GLY A 1 92 ? -6.804 9.236 -6.017 1.00 88.62 92 GLY A CA 1
ATOM 710 C C . GLY A 1 92 ? -8.095 8.546 -6.428 1.00 88.62 92 GLY A C 1
ATOM 711 O O . GLY A 1 92 ? -8.623 7.693 -5.714 1.00 88.62 92 GLY A O 1
ATOM 712 N N . ASP A 1 93 ? -8.563 8.858 -7.632 1.00 86.88 93 ASP A N 1
ATOM 713 C CA . ASP A 1 93 ? -9.827 8.325 -8.161 1.00 86.88 93 ASP A CA 1
ATOM 714 C C . ASP A 1 93 ? -9.825 6.793 -8.295 1.00 86.88 93 ASP A C 1
ATOM 716 O O . ASP A 1 93 ? -10.867 6.146 -8.255 1.00 86.88 93 ASP A O 1
ATOM 720 N N . ASN A 1 94 ? -8.638 6.195 -8.441 1.00 83.56 94 ASN A N 1
ATOM 721 C CA . ASN A 1 94 ? -8.454 4.760 -8.667 1.00 83.56 94 ASN A CA 1
ATOM 722 C C . ASN A 1 94 ? -7.868 4.002 -7.464 1.00 83.56 94 ASN A C 1
ATOM 724 O O . ASN A 1 94 ? -7.512 2.825 -7.597 1.00 83.56 94 ASN A O 1
ATOM 728 N N . GLY A 1 95 ? -7.751 4.654 -6.306 1.00 88.94 95 GLY A N 1
ATOM 729 C CA .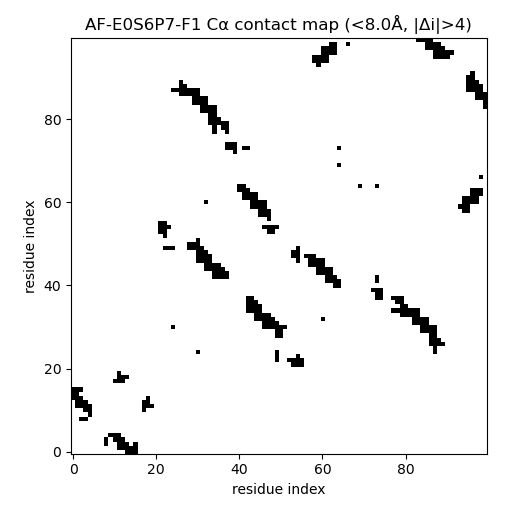 GLY A 1 95 ? -7.206 4.062 -5.087 1.00 88.94 95 GLY A CA 1
ATOM 730 C C . GLY A 1 95 ? -6.351 5.032 -4.277 1.00 88.94 95 GLY A C 1
ATOM 731 O O . GLY A 1 95 ? -6.235 6.214 -4.588 1.00 88.94 95 GLY A O 1
ATOM 732 N N . VAL A 1 96 ? -5.738 4.507 -3.224 1.00 92.44 96 VAL A N 1
ATOM 733 C CA . VAL A 1 96 ? -4.864 5.261 -2.323 1.00 92.44 96 VAL A CA 1
ATOM 734 C C . VAL A 1 96 ? -3.444 5.266 -2.884 1.00 92.44 96 VAL A C 1
ATOM 736 O O . VAL A 1 96 ? -2.883 4.206 -3.156 1.00 92.44 96 VAL A O 1
ATOM 739 N N . PHE A 1 97 ? -2.839 6.436 -3.055 1.00 92.62 97 PHE A N 1
ATOM 740 C CA . PHE A 1 97 ? -1.425 6.520 -3.403 1.00 92.62 97 PHE A CA 1
ATOM 741 C C . PHE A 1 97 ? -0.577 6.281 -2.161 1.00 92.62 97 PHE A C 1
ATOM 743 O O . PHE A 1 97 ? -0.789 6.910 -1.122 1.00 92.62 97 PHE A O 1
ATOM 750 N N . VAL A 1 98 ? 0.378 5.365 -2.278 1.00 90.75 98 VAL A N 1
ATOM 751 C CA . VAL A 1 98 ? 1.232 4.934 -1.172 1.00 90.75 98 VAL A CA 1
ATOM 752 C C . VAL A 1 98 ? 2.697 4.907 -1.599 1.00 90.75 98 VAL A C 1
ATOM 754 O O . VAL A 1 98 ? 3.000 4.651 -2.765 1.00 90.75 98 VAL A O 1
ATOM 757 N N . ASN A 1 99 ? 3.587 5.165 -0.645 1.00 88.88 99 ASN A N 1
ATOM 758 C CA . ASN A 1 99 ? 5.036 5.004 -0.779 1.00 88.88 99 ASN A CA 1
ATOM 759 C C . ASN A 1 99 ? 5.546 3.944 0.202 1.00 88.88 99 ASN A C 1
ATOM 761 O O . ASN A 1 99 ? 4.819 3.616 1.134 1.00 88.88 99 ASN A O 1
ATOM 765 N N . LEU A 1 100 ? 6.743 3.392 -0.013 1.00 80.50 100 LEU A N 1
ATOM 766 C CA . LEU A 1 100 ? 7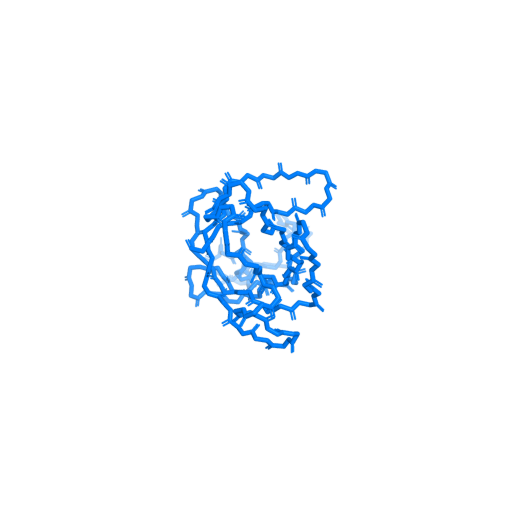.390 2.477 0.932 1.00 80.50 100 LEU A CA 1
ATOM 767 C C . LEU A 1 100 ? 7.954 3.254 2.124 1.00 80.50 100 LEU A C 1
ATOM 769 O O . LEU A 1 100 ? 8.473 4.373 1.906 1.00 80.50 100 LEU A O 1
#

Sequence (100 aa):
MTRLPGDGADVLTCNGHPAIGTIFPEIGSKGKARVIKVTFTQMIVQIFEVEGRKTAIEYRGIFRPVDFNPNEHLCDRFAKGDTVECTVLSYGDNGVFVNL

Mean predicted aligned error: 8.76 Å

Foldseek 3Di:
DWDPDPNPDNAIDDPNHHPDDADDQDAFWKFKWFFADFDQFKTWTWTQGTPNHGHPGTWIEIEGCVLDDNVDGPVVVDDGGDMDMWGFHQADPRTTYIDD

InterPro domains:
  IPR012340 Nucleic acid-binding, OB-fold [G3DSA:2.40.50.140] (20-100)
  IPR012340 Nucleic acid-binding, OB-fold [SSF50249] (25-95)

Radius of gyration: 16.92 Å; Cα contacts (8 Å, |Δi|>4): 209; chains: 1; bounding box: 49×23×43 Å

Secondary structure (DSSP, 8-state):
-EE-TTSS-SS-EETTEESS------TT-EEEEEEEEEETTEEEEEEEEETTEEEEEEEEEEE-GGGS-TT--HHHH--TT-EEEEEEEEEETTEEEEE-

pLDDT: mean 83.31, std 10.91, range [59.81, 95.94]

Solvent-accessible surface area (backbone atoms only — not comparable to full-atom values): 5706 Å² total; per-residue (Å²): 101,76,42,52,57,78,72,91,35,92,50,48,21,46,70,87,36,61,68,69,77,68,58,73,90,44,73,71,39,44,29,36,25,32,31,67,42,68,43,96,72,35,37,38,27,36,32,46,29,38,78,92,38,60,32,83,60,72,43,51,30,36,35,54,51,89,84,47,62,92,89,62,62,56,67,81,78,48,54,68,69,41,78,43,63,31,30,31,66,44,83,49,99,89,32,34,32,33,45,113

Organism: Encephalitozoon intestinalis (strain ATCC 50506) (NCBI:txid876142)